Protein AF-A0A2D9JAW4-F1 (afdb_monomer_lite)

Structure (mmCIF, N/CA/C/O backbone):
data_AF-A0A2D9JAW4-F1
#
_entry.id   AF-A0A2D9JAW4-F1
#
loop_
_atom_site.group_PDB
_atom_site.id
_atom_site.type_symbol
_atom_site.label_atom_id
_atom_site.label_alt_id
_atom_site.label_comp_id
_atom_site.label_asym_id
_atom_site.label_entity_id
_atom_site.label_seq_id
_atom_site.pdbx_PDB_ins_code
_atom_site.Cartn_x
_atom_site.Cartn_y
_atom_site.Cartn_z
_atom_site.occupancy
_atom_site.B_iso_or_equiv
_atom_site.auth_seq_id
_atom_site.auth_comp_id
_atom_site.auth_asym_id
_atom_site.auth_atom_id
_atom_site.pdbx_PDB_model_num
ATOM 1 N N . MET A 1 1 ? 60.219 -38.621 -64.500 1.00 43.38 1 MET A N 1
ATOM 2 C CA . MET A 1 1 ? 61.132 -38.084 -63.469 1.00 43.38 1 MET A CA 1
ATOM 3 C C . MET A 1 1 ? 60.682 -36.663 -63.173 1.00 43.38 1 MET A C 1
ATOM 5 O O . MET A 1 1 ? 60.711 -35.846 -64.075 1.00 43.38 1 MET A O 1
ATOM 9 N N . THR A 1 2 ? 59.909 -36.490 -62.093 1.00 52.66 2 THR A N 1
ATOM 10 C CA . THR A 1 2 ? 60.331 -35.786 -60.854 1.00 52.66 2 THR A CA 1
ATOM 11 C C . THR A 1 2 ? 60.361 -34.264 -61.061 1.00 52.66 2 THR A C 1
ATOM 13 O O . THR A 1 2 ? 61.085 -33.791 -61.918 1.00 52.66 2 THR A O 1
ATOM 16 N N . HIS A 1 3 ? 59.625 -33.425 -60.338 1.00 50.88 3 HIS A N 1
ATOM 17 C CA . HIS A 1 3 ? 59.537 -33.373 -58.883 1.00 50.88 3 HIS A CA 1
ATOM 18 C C . HIS A 1 3 ? 58.373 -32.441 -58.472 1.00 50.88 3 HIS A C 1
ATOM 20 O O . HIS A 1 3 ? 58.185 -31.401 -59.089 1.00 50.88 3 HIS A O 1
ATOM 26 N N . SER A 1 4 ? 57.675 -32.810 -57.390 1.00 56.56 4 SER A N 1
ATOM 27 C CA . SER A 1 4 ? 57.164 -31.937 -56.313 1.00 56.56 4 SER A CA 1
ATOM 28 C C . SER A 1 4 ? 56.307 -30.723 -56.704 1.00 56.56 4 SER A C 1
ATOM 30 O O . SER A 1 4 ? 56.804 -29.691 -57.132 1.00 56.56 4 SER A O 1
ATOM 32 N N . SER A 1 5 ? 54.990 -30.771 -56.506 1.00 70.81 5 SER A N 1
ATOM 33 C CA . SER A 1 5 ? 54.375 -30.517 -55.191 1.00 70.81 5 SER A CA 1
ATOM 34 C C . SER A 1 5 ? 55.010 -29.322 -54.474 1.00 70.81 5 SER A C 1
ATOM 36 O O . SER A 1 5 ? 56.034 -29.457 -53.800 1.00 70.81 5 SER A O 1
ATOM 38 N N . ARG A 1 6 ? 54.373 -28.155 -54.587 1.00 64.75 6 ARG A N 1
ATOM 39 C CA . ARG A 1 6 ? 54.474 -27.114 -53.569 1.00 64.75 6 ARG A CA 1
ATOM 40 C C . ARG A 1 6 ? 53.064 -26.634 -53.258 1.00 64.75 6 ARG A C 1
ATOM 42 O O . ARG A 1 6 ? 52.425 -25.933 -54.035 1.00 64.75 6 ARG A O 1
ATOM 49 N N . ALA A 1 7 ? 52.559 -27.169 -52.156 1.00 64.56 7 ALA A N 1
ATOM 50 C CA . ALA A 1 7 ? 51.318 -26.775 -51.534 1.00 64.56 7 ALA A CA 1
ATOM 51 C C . ALA A 1 7 ? 51.519 -25.397 -50.904 1.00 64.56 7 ALA A C 1
ATOM 53 O O . ALA A 1 7 ? 51.994 -25.293 -49.777 1.00 64.56 7 ALA A O 1
ATOM 54 N N . ASP A 1 8 ? 51.132 -24.347 -51.617 1.00 61.06 8 ASP A N 1
ATOM 55 C CA . ASP A 1 8 ? 50.989 -23.025 -51.017 1.00 61.06 8 ASP A CA 1
ATOM 56 C C . ASP A 1 8 ? 49.563 -22.902 -50.476 1.00 61.06 8 ASP A C 1
ATOM 58 O O . ASP A 1 8 ? 48.697 -22.184 -50.977 1.00 61.06 8 ASP A O 1
ATOM 62 N N . SER A 1 9 ? 49.310 -23.677 -49.418 1.00 65.06 9 SER A N 1
ATOM 63 C CA . SER A 1 9 ? 48.191 -23.471 -48.511 1.00 65.06 9 SER A CA 1
ATOM 64 C C . SER A 1 9 ? 48.425 -22.154 -47.779 1.00 65.06 9 SER A C 1
ATOM 66 O O . SER A 1 9 ? 48.923 -22.122 -46.651 1.00 65.06 9 SER A O 1
ATOM 68 N N . HIS A 1 10 ? 48.079 -21.049 -48.435 1.00 60.53 10 HIS A N 1
ATOM 69 C CA . HIS A 1 10 ? 47.967 -19.751 -47.793 1.00 60.53 10 HIS A CA 1
ATOM 70 C C . HIS A 1 10 ? 46.764 -19.775 -46.847 1.00 60.53 10 HIS A C 1
ATOM 72 O O . HIS A 1 10 ? 45.673 -19.289 -47.135 1.00 60.53 10 HIS A O 1
ATOM 78 N N . LEU A 1 11 ? 47.012 -20.363 -45.678 1.00 68.56 11 LEU A N 1
ATOM 79 C CA . LEU A 1 11 ? 46.331 -20.104 -44.425 1.00 68.56 11 LEU A CA 1
ATOM 80 C C . LEU A 1 11 ? 46.400 -18.603 -44.152 1.00 68.56 11 LEU A C 1
ATOM 82 O O . LEU A 1 11 ? 47.320 -18.098 -43.513 1.00 68.56 11 LEU A O 1
ATOM 86 N N . ARG A 1 12 ? 45.415 -17.871 -44.656 1.00 63.75 12 ARG A N 1
ATOM 87 C CA . ARG A 1 12 ? 45.079 -16.547 -44.149 1.00 63.75 12 ARG A CA 1
ATOM 88 C C . ARG A 1 12 ? 43.666 -16.621 -43.612 1.00 63.75 12 ARG A C 1
ATOM 90 O O . ARG A 1 12 ? 42.685 -16.341 -44.289 1.00 63.75 12 ARG A O 1
ATOM 97 N N . THR A 1 13 ? 43.621 -17.150 -42.393 1.00 64.62 13 THR A N 1
ATOM 98 C CA . THR A 1 13 ? 42.839 -16.642 -41.267 1.00 64.62 13 THR A CA 1
ATOM 99 C C . THR A 1 13 ? 41.744 -15.678 -41.708 1.00 64.62 13 THR A C 1
ATOM 101 O O . THR A 1 13 ? 41.992 -14.491 -41.923 1.00 64.62 13 THR A O 1
ATOM 104 N N . ARG A 1 14 ? 40.516 -16.196 -41.837 1.00 64.56 14 ARG A N 1
ATOM 105 C CA . ARG A 1 14 ? 39.326 -15.346 -41.828 1.00 64.56 14 ARG A CA 1
ATOM 106 C C . ARG A 1 14 ? 39.456 -14.459 -40.599 1.00 64.56 14 ARG A C 1
ATOM 108 O O . ARG A 1 14 ? 39.505 -14.975 -39.483 1.00 64.56 14 ARG A O 1
ATOM 115 N N . PHE A 1 15 ? 39.562 -13.152 -40.804 1.00 62.38 15 PHE A N 1
ATOM 116 C CA . PHE A 1 15 ? 39.377 -12.198 -39.729 1.00 62.38 15 PHE A CA 1
ATOM 117 C C . PHE A 1 15 ? 38.018 -12.520 -39.116 1.00 62.38 15 PHE A C 1
ATOM 119 O O . PHE A 1 15 ? 36.982 -12.335 -39.753 1.00 62.38 15 PHE A O 1
ATOM 126 N N . ALA A 1 16 ? 38.030 -13.096 -37.915 1.00 64.19 16 ALA A N 1
ATOM 127 C CA . ALA A 1 16 ? 36.848 -13.164 -37.088 1.00 64.19 16 ALA A CA 1
ATOM 128 C C . ALA A 1 16 ? 36.480 -11.707 -36.822 1.00 64.19 16 ALA A C 1
ATOM 130 O O . ALA A 1 16 ? 37.115 -11.042 -36.002 1.00 64.19 16 ALA A O 1
ATOM 131 N N . SER A 1 17 ? 35.549 -11.186 -37.622 1.00 63.78 17 SER A N 1
ATOM 132 C CA . SER A 1 17 ? 35.001 -9.854 -37.440 1.00 63.78 17 SER A CA 1
ATOM 133 C C . SER A 1 17 ? 34.441 -9.831 -36.030 1.00 63.78 17 SER A C 1
ATOM 135 O O . SER A 1 17 ? 33.455 -10.505 -35.731 1.00 63.78 17 SER A O 1
ATOM 137 N N . ARG A 1 18 ? 35.139 -9.152 -35.119 1.00 64.19 18 ARG A N 1
ATOM 138 C CA . ARG A 1 18 ? 34.578 -8.850 -33.812 1.00 64.19 18 ARG A CA 1
ATOM 139 C C . ARG A 1 18 ? 33.455 -7.868 -34.092 1.00 64.19 18 ARG A C 1
ATOM 141 O O . ARG A 1 18 ? 33.715 -6.694 -34.337 1.00 64.19 18 ARG A O 1
ATOM 148 N N . THR A 1 19 ? 32.227 -8.372 -34.122 1.00 69.50 19 THR A N 1
ATOM 149 C CA . THR A 1 19 ? 31.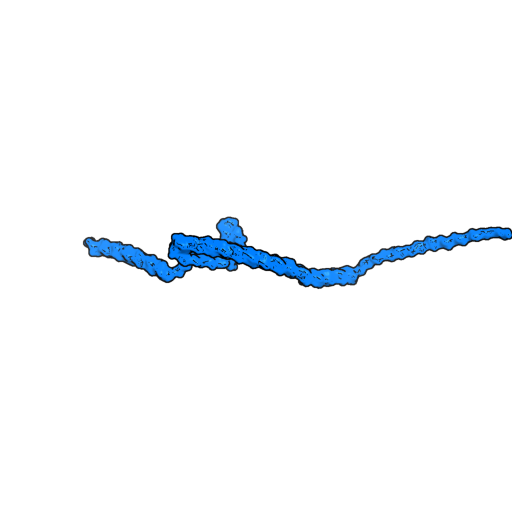024 -7.551 -34.202 1.00 69.50 19 THR A CA 1
ATOM 150 C C . THR A 1 19 ? 30.979 -6.700 -32.939 1.00 69.50 19 THR A C 1
ATOM 152 O O . THR A 1 19 ? 30.654 -7.186 -31.859 1.00 69.50 19 THR A O 1
ATOM 155 N N . ALA A 1 20 ? 31.428 -5.453 -33.048 1.00 74.06 20 ALA A N 1
ATOM 156 C CA . ALA A 1 20 ? 31.272 -4.469 -31.994 1.00 74.06 20 ALA A CA 1
ATOM 157 C C . ALA A 1 20 ? 29.815 -3.995 -31.986 1.00 74.06 20 ALA A C 1
ATOM 159 O O . ALA A 1 20 ? 29.226 -3.780 -33.046 1.00 74.06 20 ALA A O 1
ATOM 160 N N . PHE A 1 21 ? 29.246 -3.839 -30.794 1.00 79.94 21 PHE A N 1
ATOM 161 C CA . PHE A 1 21 ? 27.894 -3.319 -30.624 1.00 79.94 21 PHE A CA 1
ATOM 162 C C . PHE A 1 21 ? 27.835 -1.876 -31.124 1.00 79.94 21 PHE A C 1
ATOM 164 O O . PHE A 1 21 ? 28.666 -1.043 -30.747 1.00 79.94 21 PHE A O 1
ATOM 171 N N . THR A 1 22 ? 26.858 -1.571 -31.972 1.00 90.50 22 THR A N 1
ATOM 172 C CA . THR A 1 22 ? 26.651 -0.188 -32.413 1.00 90.50 22 THR A CA 1
ATOM 173 C C . THR A 1 22 ? 25.927 0.605 -31.323 1.00 90.50 22 THR A C 1
ATOM 175 O O . THR A 1 22 ? 25.147 0.050 -30.546 1.00 90.50 22 THR A O 1
ATOM 178 N N . LEU A 1 23 ? 26.143 1.926 -31.274 1.00 91.62 23 LEU A N 1
ATOM 179 C CA . LEU A 1 23 ? 25.402 2.806 -30.357 1.00 91.62 23 LEU A CA 1
ATOM 180 C C . LEU A 1 23 ? 23.887 2.721 -30.583 1.00 91.62 23 LEU A C 1
ATOM 182 O O . LEU A 1 23 ? 23.116 2.788 -29.629 1.00 91.62 23 LEU A O 1
ATOM 186 N N . LEU A 1 24 ? 23.468 2.538 -31.839 1.00 93.50 24 LEU A N 1
ATOM 187 C CA . LEU A 1 24 ? 22.063 2.386 -32.204 1.00 93.50 24 LEU A CA 1
ATOM 188 C C . LEU A 1 24 ? 21.468 1.112 -31.599 1.00 93.50 24 LEU A C 1
ATOM 190 O O . LEU A 1 24 ? 20.371 1.154 -31.055 1.00 93.50 24 LEU A O 1
ATOM 194 N N . GLU A 1 25 ? 22.195 -0.001 -31.653 1.00 92.62 25 GLU A N 1
ATOM 195 C CA . GLU A 1 25 ? 21.745 -1.279 -31.098 1.00 92.62 25 GLU A CA 1
ATOM 196 C C . GLU A 1 25 ? 21.641 -1.233 -29.570 1.00 92.62 25 GLU A C 1
ATOM 198 O O . GLU A 1 25 ? 20.670 -1.731 -29.003 1.00 92.62 25 GLU A O 1
ATOM 203 N N . LEU A 1 26 ? 22.583 -0.562 -28.896 1.00 94.50 26 LEU A N 1
ATOM 204 C CA . LEU A 1 26 ? 22.510 -0.341 -27.451 1.00 94.50 26 LEU A CA 1
ATOM 205 C C . LEU A 1 26 ? 21.295 0.518 -27.074 1.00 94.50 26 LEU A C 1
ATOM 207 O O . LEU A 1 26 ? 20.572 0.189 -26.134 1.00 94.50 26 LEU A O 1
ATOM 211 N N . LEU A 1 27 ? 21.057 1.607 -27.809 1.00 96.00 27 LEU A N 1
ATOM 212 C CA . LEU A 1 27 ? 19.919 2.493 -27.569 1.00 96.00 27 LEU A CA 1
ATOM 213 C C . LEU A 1 27 ? 18.600 1.754 -27.814 1.00 96.00 27 LEU A C 1
ATOM 215 O O . LEU A 1 27 ? 17.692 1.841 -26.991 1.00 96.00 27 LEU A O 1
ATOM 219 N N . LEU A 1 28 ? 18.519 0.969 -28.891 1.00 96.06 28 LEU A N 1
ATOM 220 C CA . LEU A 1 28 ? 17.365 0.126 -29.190 1.00 96.06 28 LEU A CA 1
ATOM 221 C C . LEU A 1 28 ? 17.123 -0.901 -28.077 1.00 96.06 28 LEU A C 1
ATOM 223 O O . LEU A 1 28 ? 15.996 -1.030 -27.605 1.00 96.06 28 LEU A O 1
ATOM 227 N N . ALA A 1 29 ? 18.168 -1.590 -27.617 1.00 96.50 29 ALA A N 1
ATOM 228 C CA . ALA A 1 29 ? 18.064 -2.557 -26.529 1.00 96.50 29 ALA A CA 1
ATOM 229 C C . ALA A 1 29 ? 17.571 -1.900 -25.229 1.00 96.50 29 ALA A C 1
ATOM 231 O O . ALA A 1 29 ? 16.672 -2.430 -24.578 1.00 96.50 29 ALA A O 1
ATOM 232 N N . MET A 1 30 ? 18.098 -0.722 -24.879 1.00 96.75 30 MET A N 1
ATOM 233 C CA . MET A 1 30 ? 17.647 0.051 -23.716 1.00 96.75 30 MET A CA 1
ATOM 234 C C . MET A 1 30 ? 16.197 0.527 -23.860 1.00 96.75 30 MET A C 1
ATOM 236 O O . MET A 1 30 ? 15.435 0.448 -22.899 1.00 96.75 30 MET A O 1
ATOM 240 N N . ALA A 1 31 ? 15.788 0.976 -25.049 1.00 97.19 31 ALA A N 1
ATOM 241 C CA . ALA A 1 31 ? 14.420 1.415 -25.314 1.00 97.19 31 ALA A CA 1
ATOM 242 C C . ALA A 1 31 ? 13.416 0.261 -25.177 1.00 97.19 31 ALA A C 1
ATOM 244 O O . ALA A 1 31 ? 12.394 0.405 -24.504 1.00 97.19 31 ALA A O 1
ATOM 245 N N . VAL A 1 32 ? 13.727 -0.904 -25.755 1.00 97.31 32 VAL A N 1
ATOM 246 C CA . VAL A 1 32 ? 12.898 -2.112 -25.626 1.00 97.31 32 VAL A CA 1
ATOM 247 C C . VAL A 1 32 ? 12.856 -2.583 -24.172 1.00 97.31 32 VAL A C 1
ATOM 249 O O . VAL A 1 32 ? 11.780 -2.877 -23.655 1.00 97.31 32 VAL A O 1
ATOM 252 N N . PHE A 1 33 ? 13.999 -2.595 -23.480 1.00 96.88 33 PHE A N 1
ATOM 253 C CA . PHE A 1 33 ? 14.067 -2.946 -22.063 1.00 96.88 33 PHE A CA 1
ATOM 254 C C . PHE A 1 33 ? 13.195 -2.023 -21.199 1.00 96.88 33 PHE A C 1
ATOM 256 O O . PHE A 1 33 ? 12.412 -2.509 -20.385 1.00 96.88 33 PHE A O 1
ATOM 263 N N . ALA A 1 34 ? 13.271 -0.705 -21.406 1.00 96.31 34 ALA A N 1
ATOM 264 C CA . ALA A 1 34 ? 12.465 0.272 -20.679 1.00 96.31 34 ALA A CA 1
ATOM 265 C C . ALA A 1 34 ? 10.961 0.111 -20.955 1.00 96.31 34 ALA A C 1
ATOM 267 O O . ALA A 1 34 ? 10.162 0.159 -20.020 1.00 96.31 34 ALA A O 1
ATOM 268 N N . ALA A 1 35 ? 10.573 -0.132 -22.212 1.00 95.62 35 ALA A N 1
ATOM 269 C CA . ALA A 1 35 ? 9.180 -0.372 -22.583 1.00 95.62 35 ALA A CA 1
ATOM 270 C C . ALA A 1 35 ? 8.609 -1.617 -21.884 1.00 95.62 35 ALA A C 1
ATOM 272 O O . ALA A 1 35 ? 7.509 -1.574 -21.334 1.00 95.62 35 ALA A O 1
ATOM 273 N N . ILE A 1 36 ? 9.379 -2.708 -21.843 1.00 95.38 36 ILE A N 1
ATOM 274 C CA . ILE A 1 36 ? 8.997 -3.934 -21.134 1.00 95.38 36 ILE A CA 1
ATOM 275 C C . ILE A 1 36 ? 8.921 -3.678 -19.620 1.00 95.38 36 ILE A C 1
ATOM 277 O O . ILE A 1 36 ? 7.938 -4.048 -18.975 1.00 95.38 36 ILE A O 1
ATOM 281 N N . ALA A 1 37 ? 9.921 -3.006 -19.045 1.00 91.06 37 ALA A N 1
ATOM 282 C CA . ALA A 1 37 ? 9.962 -2.691 -17.620 1.00 91.06 37 ALA A CA 1
ATOM 283 C C . ALA A 1 37 ? 8.762 -1.836 -17.177 1.00 91.06 37 ALA A C 1
ATOM 285 O O . ALA A 1 37 ? 8.185 -2.103 -16.123 1.00 91.06 37 ALA A O 1
ATOM 286 N N . ALA A 1 38 ? 8.334 -0.871 -17.996 1.00 89.50 38 ALA A N 1
ATOM 287 C CA . ALA A 1 38 ? 7.177 -0.022 -17.712 1.00 89.50 38 ALA A CA 1
ATOM 288 C C . ALA A 1 38 ? 5.871 -0.819 -17.544 1.00 89.50 38 ALA A C 1
ATOM 290 O O . ALA A 1 38 ? 5.018 -0.435 -16.745 1.00 89.50 38 ALA A O 1
ATOM 291 N N . VAL A 1 39 ? 5.726 -1.942 -18.254 1.00 88.44 39 VAL A N 1
ATOM 292 C CA . VAL A 1 39 ? 4.555 -2.825 -18.144 1.00 88.44 39 VAL A CA 1
ATOM 293 C C . VAL A 1 39 ? 4.702 -3.816 -16.986 1.00 88.44 39 VAL A C 1
ATOM 295 O O . VAL A 1 39 ? 3.729 -4.093 -16.290 1.00 88.44 39 VAL A O 1
ATOM 298 N N . ILE A 1 40 ? 5.908 -4.338 -16.739 1.00 86.31 40 ILE A N 1
ATOM 299 C CA . ILE A 1 40 ? 6.137 -5.370 -15.714 1.00 86.31 40 ILE A CA 1
ATOM 300 C C . ILE A 1 40 ? 6.151 -4.786 -14.295 1.00 86.31 40 ILE A C 1
ATOM 302 O O . ILE A 1 40 ? 5.508 -5.340 -13.405 1.00 86.31 40 ILE A O 1
ATOM 306 N N . ILE A 1 41 ? 6.847 -3.669 -14.059 1.00 81.94 41 ILE A N 1
ATOM 307 C CA . ILE A 1 41 ? 7.013 -3.074 -12.719 1.00 81.94 41 ILE A CA 1
ATOM 308 C C . ILE A 1 41 ? 5.682 -2.848 -11.963 1.00 81.94 41 ILE A C 1
ATOM 310 O O . ILE A 1 41 ? 5.620 -3.227 -10.789 1.00 81.94 41 ILE A O 1
ATOM 314 N N . PRO A 1 42 ? 4.597 -2.302 -12.557 1.00 74.25 42 PRO A N 1
ATOM 315 C CA . PRO A 1 42 ? 3.349 -2.074 -11.818 1.00 74.25 42 PRO A CA 1
ATOM 316 C C . PRO A 1 42 ? 2.669 -3.366 -11.335 1.00 74.25 42 PRO A C 1
ATOM 318 O O . PRO A 1 42 ? 1.968 -3.346 -10.321 1.00 74.25 42 PRO A O 1
ATOM 321 N N . THR A 1 43 ? 2.905 -4.507 -11.993 1.00 67.06 43 THR A N 1
ATOM 322 C CA . THR A 1 43 ? 2.280 -5.791 -11.619 1.00 67.06 43 THR A CA 1
ATOM 323 C C . THR A 1 43 ? 2.743 -6.301 -10.249 1.00 67.06 43 THR A C 1
ATOM 325 O O . THR A 1 43 ? 1.956 -6.890 -9.507 1.00 67.06 43 THR A O 1
ATOM 328 N N . ALA A 1 44 ? 3.982 -5.992 -9.849 1.00 60.50 44 ALA A N 1
ATOM 329 C CA . ALA A 1 44 ? 4.498 -6.316 -8.519 1.00 60.50 44 ALA A CA 1
ATOM 330 C C . ALA A 1 44 ? 3.813 -5.496 -7.405 1.00 60.50 44 ALA A C 1
ATOM 332 O O . ALA A 1 44 ? 3.653 -5.979 -6.283 1.00 60.50 44 ALA A O 1
ATOM 333 N N . GLY A 1 45 ? 3.369 -4.272 -7.715 1.00 61.34 45 GLY A N 1
ATOM 334 C CA . GLY A 1 45 ? 2.623 -3.418 -6.788 1.00 61.34 45 GLY A CA 1
ATOM 335 C C . GLY A 1 45 ? 1.202 -3.921 -6.524 1.00 61.34 45 GLY A C 1
ATOM 336 O O . GLY A 1 45 ? 0.747 -3.891 -5.380 1.00 61.34 45 GLY A O 1
ATOM 337 N N . ALA A 1 46 ? 0.530 -4.451 -7.551 1.00 60.56 46 ALA A N 1
ATOM 338 C CA . ALA A 1 46 ? -0.836 -4.966 -7.440 1.00 60.56 46 ALA A CA 1
ATOM 339 C C . ALA A 1 46 ? -0.944 -6.131 -6.435 1.00 60.56 46 ALA A C 1
ATOM 341 O O . ALA A 1 46 ? -1.790 -6.105 -5.546 1.00 60.56 46 ALA A O 1
ATOM 342 N N . LEU A 1 47 ? -0.011 -7.089 -6.475 1.00 59.38 47 LEU A N 1
ATOM 343 C CA . LEU A 1 47 ? 0.014 -8.223 -5.535 1.00 59.38 47 LEU A CA 1
ATOM 344 C C . LEU A 1 47 ? 0.292 -7.805 -4.081 1.00 59.38 47 LEU A C 1
ATOM 346 O O . LEU A 1 47 ? -0.114 -8.485 -3.134 1.00 59.38 47 LEU A O 1
ATOM 350 N N . LEU A 1 48 ? 1.003 -6.693 -3.882 1.00 60.44 48 LEU A N 1
ATOM 351 C CA . LEU A 1 48 ? 1.249 -6.140 -2.553 1.00 60.44 48 LEU A CA 1
ATOM 352 C C . LEU A 1 48 ? 0.037 -5.351 -2.031 1.00 60.44 48 LEU A C 1
ATOM 354 O O . LEU A 1 48 ? -0.167 -5.299 -0.816 1.00 60.44 48 LEU A O 1
ATOM 358 N N . SER A 1 49 ?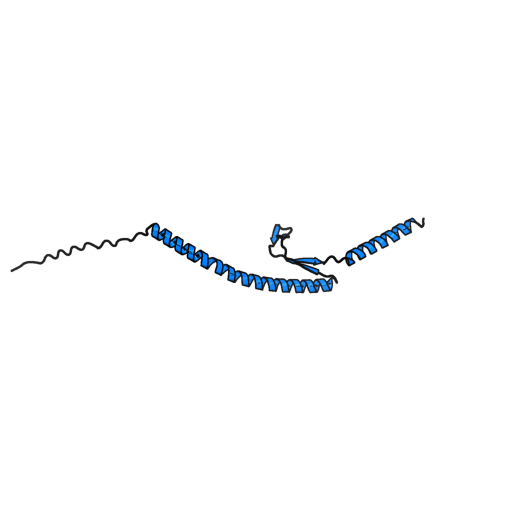 -0.769 -4.774 -2.927 1.00 58.47 49 SER A N 1
ATOM 359 C CA . SER A 1 49 ? -2.008 -4.057 -2.600 1.00 58.47 49 SER A CA 1
ATOM 360 C C . SER A 1 49 ? -3.042 -4.979 -1.949 1.00 58.47 49 SER A C 1
ATOM 362 O O . SER A 1 49 ? -3.556 -4.662 -0.876 1.00 58.47 49 SER A O 1
ATOM 364 N N . ASP A 1 50 ? -3.256 -6.173 -2.506 1.00 61.69 50 ASP A N 1
ATOM 365 C CA . ASP A 1 50 ? -4.224 -7.139 -1.963 1.00 61.69 50 ASP A CA 1
ATOM 366 C C . ASP A 1 50 ? -3.851 -7.597 -0.549 1.00 61.69 50 ASP A C 1
ATOM 368 O O . ASP A 1 50 ? -4.690 -7.690 0.348 1.00 61.69 50 ASP A O 1
ATOM 372 N N . ARG A 1 51 ? -2.553 -7.804 -0.302 1.00 59.12 51 ARG A N 1
ATOM 373 C CA . ARG A 1 51 ? -2.052 -8.182 1.027 1.00 59.12 51 ARG A CA 1
ATOM 374 C C . ARG A 1 51 ? -2.196 -7.059 2.049 1.00 59.12 51 ARG A C 1
ATOM 376 O O . ARG A 1 51 ? -2.375 -7.339 3.233 1.00 59.12 51 ARG A O 1
ATOM 383 N N . ARG A 1 52 ? -2.100 -5.798 1.617 1.00 65.62 52 ARG A N 1
ATOM 384 C CA . ARG A 1 52 ? -2.331 -4.634 2.485 1.00 65.62 52 ARG A CA 1
ATOM 385 C C . ARG A 1 52 ? -3.805 -4.501 2.843 1.00 65.62 52 ARG A C 1
ATOM 387 O O . ARG A 1 52 ? -4.090 -4.178 3.991 1.00 65.62 52 ARG A O 1
ATOM 394 N N . LEU A 1 53 ? -4.711 -4.802 1.913 1.00 72.44 53 LEU A N 1
ATOM 395 C CA . LEU A 1 53 ? -6.148 -4.764 2.169 1.00 72.44 53 LEU A CA 1
ATOM 396 C C . LEU A 1 53 ? -6.564 -5.820 3.198 1.00 72.44 53 LEU A C 1
ATOM 398 O O . LEU A 1 53 ? -7.148 -5.461 4.214 1.00 72.44 53 LEU A O 1
ATOM 402 N N . VAL A 1 54 ? -6.177 -7.084 2.996 1.00 75.94 54 VAL A N 1
ATOM 403 C CA . VAL A 1 54 ? -6.494 -8.177 3.939 1.00 75.94 54 VAL A CA 1
ATOM 404 C C . VAL A 1 54 ? -5.894 -7.911 5.324 1.00 75.94 54 VAL A C 1
ATOM 406 O O . VAL A 1 54 ? -6.567 -8.020 6.346 1.00 75.94 54 VAL A O 1
ATOM 409 N N . ARG A 1 55 ? -4.633 -7.470 5.381 1.00 73.75 55 ARG A N 1
ATOM 410 C CA . ARG A 1 55 ? -3.998 -7.120 6.659 1.00 73.75 55 ARG A CA 1
ATOM 411 C C . ARG A 1 55 ? -4.680 -5.922 7.333 1.00 73.75 55 ARG A C 1
ATOM 413 O O . ARG A 1 55 ? -4.800 -5.896 8.554 1.00 73.75 55 ARG A O 1
ATOM 420 N N . GLY A 1 56 ? -5.124 -4.940 6.548 1.00 73.94 56 GLY A N 1
ATOM 421 C CA . GLY A 1 56 ? -5.866 -3.781 7.039 1.00 73.94 56 GLY A CA 1
ATOM 422 C C . GLY A 1 56 ? -7.225 -4.163 7.623 1.00 73.94 56 GLY A C 1
ATOM 423 O O . GLY A 1 56 ? -7.592 -3.655 8.681 1.00 73.94 56 GLY A O 1
ATOM 424 N N . THR A 1 57 ? -7.943 -5.099 6.993 1.00 81.38 57 THR A N 1
ATOM 425 C CA . THR A 1 57 ? -9.230 -5.594 7.503 1.00 81.38 57 THR A CA 1
ATOM 426 C C . THR A 1 57 ? -9.074 -6.390 8.794 1.00 81.38 57 THR A C 1
ATOM 428 O O . THR A 1 57 ? -9.866 -6.195 9.716 1.00 81.38 57 THR A O 1
ATOM 431 N N . ASP A 1 58 ? -8.032 -7.217 8.910 1.00 84.75 58 ASP A N 1
ATOM 432 C CA . ASP A 1 58 ? -7.756 -7.975 10.138 1.00 84.75 58 ASP A CA 1
ATOM 433 C C . ASP A 1 58 ? -7.432 -7.040 11.310 1.00 84.75 58 ASP A C 1
ATOM 435 O O . ASP A 1 58 ? -7.938 -7.203 12.424 1.00 84.75 58 ASP A O 1
ATOM 439 N N . GLN A 1 59 ? -6.625 -6.007 11.051 1.00 82.44 59 GLN A N 1
ATOM 440 C CA . GLN A 1 59 ? -6.287 -5.001 12.052 1.00 82.44 59 GLN A CA 1
ATOM 441 C C . GLN A 1 59 ? -7.519 -4.185 12.475 1.00 82.44 59 GLN A C 1
ATOM 443 O O . GLN A 1 59 ? -7.717 -3.945 13.666 1.00 82.44 59 GLN A O 1
ATOM 448 N N . LEU A 1 60 ? -8.383 -3.816 11.524 1.00 84.88 60 LEU A N 1
ATOM 449 C CA . LEU A 1 60 ? -9.645 -3.131 11.803 1.00 84.88 60 LEU A CA 1
ATOM 450 C C . LEU A 1 60 ? -10.583 -3.991 12.664 1.00 84.88 60 LEU A C 1
ATOM 452 O O . LEU A 1 60 ? -11.156 -3.494 13.633 1.00 84.88 60 LEU A O 1
ATOM 456 N N . ALA A 1 61 ? -10.723 -5.282 12.352 1.00 86.69 61 ALA A N 1
ATOM 457 C CA . ALA A 1 61 ? -11.556 -6.203 13.122 1.00 86.69 61 ALA A CA 1
ATOM 458 C C . ALA A 1 61 ? -11.062 -6.351 14.575 1.00 86.69 61 ALA A C 1
ATOM 460 O O . ALA A 1 61 ? -11.864 -6.353 15.519 1.00 86.69 61 ALA A O 1
ATOM 461 N N . ALA A 1 62 ? -9.741 -6.412 14.770 1.00 87.81 62 ALA A N 1
ATOM 462 C CA . ALA A 1 62 ? -9.131 -6.459 16.095 1.00 87.81 62 ALA A CA 1
ATOM 463 C C . ALA A 1 62 ? -9.398 -5.174 16.900 1.00 87.81 62 ALA A C 1
ATOM 465 O O . ALA A 1 62 ? -9.815 -5.250 18.061 1.00 87.81 62 ALA A O 1
ATOM 466 N N . GLU A 1 63 ? -9.220 -4.000 16.288 1.00 84.88 63 GLU A N 1
ATOM 467 C CA . GLU A 1 63 ? -9.479 -2.717 16.950 1.00 84.88 63 GLU A CA 1
ATOM 468 C C . GLU A 1 63 ? -10.963 -2.512 17.261 1.00 84.88 63 GLU A C 1
ATOM 470 O O . GLU A 1 63 ? -11.301 -2.103 18.369 1.00 84.88 63 GLU A O 1
ATOM 475 N N . MET A 1 64 ? -11.873 -2.897 16.364 1.00 87.00 64 MET A N 1
ATOM 476 C CA . MET A 1 64 ? -13.317 -2.851 16.627 1.00 87.00 64 MET A CA 1
ATOM 477 C C . MET A 1 64 ? -13.729 -3.746 17.799 1.00 87.00 64 MET A C 1
ATOM 479 O O . MET A 1 64 ? -14.578 -3.364 18.607 1.00 87.00 64 MET A O 1
ATOM 483 N N . THR A 1 65 ? -13.106 -4.918 17.940 1.00 90.62 65 THR A N 1
ATOM 484 C CA . THR A 1 65 ? -13.365 -5.822 19.070 1.00 90.62 65 THR A CA 1
ATOM 485 C C . THR A 1 65 ? -12.905 -5.201 20.391 1.00 90.62 65 THR A C 1
ATOM 487 O O . THR A 1 65 ? -13.656 -5.195 21.369 1.00 90.62 65 THR A O 1
ATOM 490 N N . ARG A 1 66 ? -11.705 -4.604 20.419 1.00 87.25 66 ARG A N 1
ATOM 491 C CA . ARG A 1 66 ? -11.187 -3.872 21.591 1.00 87.25 66 ARG A CA 1
ATOM 492 C C . ARG A 1 66 ? -12.055 -2.664 21.933 1.00 87.25 66 ARG A C 1
ATOM 494 O O . ARG A 1 66 ? -12.391 -2.457 23.100 1.00 87.25 66 ARG A O 1
ATOM 501 N N . LEU A 1 67 ? -12.454 -1.902 20.917 1.00 87.38 67 LEU A N 1
ATOM 502 C CA . LEU A 1 67 ? -13.322 -0.738 21.044 1.00 87.38 67 LEU A CA 1
ATOM 503 C C . LEU A 1 67 ? -14.676 -1.124 21.639 1.00 87.38 67 LEU A C 1
ATOM 505 O O . LEU A 1 67 ? -15.156 -0.445 22.541 1.00 87.38 67 LEU A O 1
ATOM 509 N N . ARG A 1 68 ? -15.260 -2.246 21.199 1.00 87.25 68 ARG A N 1
ATOM 510 C CA . ARG A 1 68 ? -16.520 -2.769 21.741 1.00 87.25 68 ARG A CA 1
ATOM 511 C C . ARG A 1 68 ? -16.409 -3.096 23.227 1.00 87.25 68 ARG A C 1
ATOM 513 O O . ARG A 1 68 ? -17.271 -2.685 23.997 1.00 87.25 68 ARG A O 1
ATOM 520 N N . VAL A 1 69 ? -15.348 -3.789 23.643 1.00 90.62 69 VAL A N 1
ATOM 521 C CA . VAL A 1 69 ? -15.120 -4.104 25.065 1.00 90.62 69 VAL A CA 1
ATOM 522 C C . VAL A 1 69 ? -14.947 -2.823 25.881 1.00 90.62 69 VAL A C 1
ATOM 524 O O . VAL A 1 69 ? -15.523 -2.695 26.960 1.00 90.62 69 VAL A O 1
ATOM 527 N N . ARG A 1 70 ? -14.203 -1.845 25.356 1.00 84.62 70 ARG A N 1
ATOM 528 C CA . ARG A 1 70 ? -13.993 -0.559 26.029 1.00 84.62 70 ARG A CA 1
ATOM 529 C C . ARG A 1 70 ? -15.276 0.269 26.131 1.00 84.62 70 ARG A C 1
ATOM 531 O O . ARG A 1 70 ? -15.553 0.810 27.192 1.00 84.62 70 ARG A O 1
ATOM 538 N N . ALA A 1 71 ? -16.083 0.302 25.074 1.00 85.44 71 ALA A N 1
ATOM 539 C CA . ALA A 1 71 ? -17.391 0.951 25.065 1.00 85.44 71 ALA A CA 1
ATOM 540 C C . ALA A 1 71 ? -18.344 0.325 26.095 1.00 85.44 71 ALA A C 1
ATOM 542 O O . ALA A 1 71 ? -19.009 1.044 26.835 1.00 85.44 71 ALA A O 1
ATOM 543 N N . MET A 1 72 ? -18.362 -1.011 26.193 1.00 89.94 72 MET A N 1
ATOM 544 C CA . MET A 1 72 ? -19.145 -1.732 27.204 1.00 89.94 72 MET A CA 1
ATOM 545 C C . MET A 1 72 ? -18.660 -1.440 28.626 1.00 89.94 72 MET A C 1
ATOM 547 O O . MET A 1 72 ? -19.481 -1.243 29.515 1.00 89.94 72 MET A O 1
ATOM 551 N N . ARG A 1 73 ? -17.339 -1.385 28.841 1.00 87.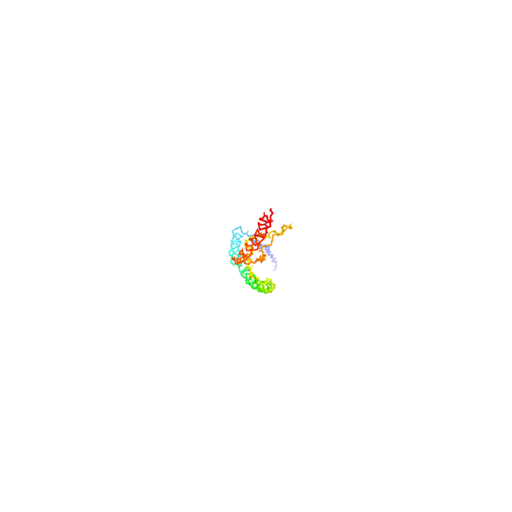31 73 ARG A N 1
ATOM 552 C CA . ARG A 1 73 ? -16.753 -1.090 30.155 1.00 87.31 73 ARG A CA 1
ATOM 553 C C . ARG A 1 73 ? -17.038 0.336 30.612 1.00 87.31 73 ARG A C 1
ATOM 555 O O . ARG A 1 73 ? -17.352 0.552 31.776 1.00 87.31 73 ARG A O 1
ATOM 562 N N . ASP A 1 74 ? -16.907 1.294 29.702 1.00 83.38 74 ASP A N 1
ATOM 563 C CA . ASP A 1 74 ? -17.044 2.715 30.014 1.00 83.38 74 ASP A CA 1
ATOM 564 C C . ASP A 1 74 ? -18.504 3.198 29.898 1.00 83.38 74 ASP A C 1
ATOM 566 O O . ASP A 1 74 ? -18.783 4.358 30.200 1.00 83.38 74 ASP A O 1
ATOM 570 N N . GLY A 1 75 ? -19.426 2.338 29.441 1.00 83.50 75 GLY A N 1
ATOM 571 C CA . GLY A 1 75 ? -20.842 2.660 29.226 1.00 83.50 75 GLY A CA 1
ATOM 572 C C . GLY A 1 75 ? -21.081 3.739 28.166 1.00 83.50 75 GLY A C 1
ATOM 573 O O . GLY A 1 75 ? -22.152 4.340 28.127 1.00 83.50 75 GLY A O 1
ATOM 574 N N . ARG A 1 76 ? -20.079 4.023 27.327 1.00 79.25 76 ARG A N 1
ATOM 575 C CA . ARG A 1 76 ? -20.062 5.150 26.389 1.00 79.25 76 ARG A CA 1
ATOM 576 C C . ARG A 1 76 ? -19.861 4.674 24.962 1.00 79.25 76 ARG A C 1
ATOM 578 O O . ARG A 1 76 ? -19.127 3.722 24.704 1.00 79.25 76 ARG A O 1
ATOM 585 N N . VAL A 1 77 ? -20.491 5.375 24.022 1.00 81.81 77 VAL A N 1
ATOM 586 C CA . VAL A 1 77 ? -20.287 5.137 22.591 1.00 81.81 77 VAL A CA 1
ATOM 587 C C . VAL A 1 77 ? -18.882 5.602 22.220 1.00 81.81 77 VAL A C 1
ATOM 589 O O . VAL A 1 77 ? -18.497 6.735 22.500 1.00 81.81 77 VAL A O 1
ATOM 592 N N . MET A 1 78 ? -18.111 4.719 21.595 1.00 79.62 78 MET A N 1
ATOM 593 C CA . MET A 1 78 ? -16.746 4.991 21.149 1.00 79.62 78 MET A CA 1
ATOM 594 C C . MET A 1 78 ? -16.712 5.071 19.624 1.00 79.62 78 MET A C 1
ATOM 596 O O . MET A 1 78 ? -17.444 4.352 18.946 1.00 79.62 78 MET A O 1
ATOM 600 N N . VAL A 1 79 ? -15.841 5.923 19.087 1.00 79.69 79 VAL A N 1
ATOM 601 C CA . VAL A 1 79 ? -15.615 6.096 17.650 1.00 79.69 79 VAL A CA 1
ATOM 602 C C . VAL A 1 79 ? -14.185 5.693 17.323 1.00 79.69 79 VAL A C 1
ATOM 604 O O . VAL A 1 79 ? -13.239 6.096 18.004 1.00 79.69 79 VAL A O 1
ATOM 607 N N . LEU A 1 80 ? -14.044 4.913 16.255 1.00 79.06 80 LEU A N 1
ATOM 608 C CA . LEU A 1 80 ? -12.770 4.572 15.642 1.00 79.06 80 LEU A CA 1
ATOM 609 C C . LEU A 1 80 ? -12.562 5.472 14.421 1.00 79.06 80 LEU A C 1
ATOM 611 O O . LEU A 1 80 ? -13.418 5.503 13.536 1.00 79.06 80 LEU A O 1
ATOM 615 N N . ARG A 1 81 ? -11.449 6.210 14.366 1.00 74.00 81 ARG A N 1
ATOM 616 C CA . ARG A 1 81 ? -11.106 7.064 13.217 1.00 74.00 81 ARG A CA 1
ATOM 617 C C . ARG A 1 81 ? -9.745 6.657 12.644 1.00 74.00 81 ARG A C 1
ATOM 619 O O . ARG A 1 81 ? -8.805 6.483 13.428 1.00 74.00 81 ARG A O 1
ATOM 626 N N . PRO A 1 82 ? -9.614 6.510 11.313 1.00 63.72 82 PRO A N 1
ATOM 627 C CA . PRO A 1 82 ? -8.303 6.388 10.689 1.00 63.72 82 PRO A CA 1
ATOM 628 C C . PRO A 1 82 ? -7.517 7.682 10.927 1.00 63.72 82 PRO A C 1
ATOM 630 O O . PRO A 1 82 ? -8.079 8.777 10.827 1.00 63.72 82 PRO A O 1
ATOM 633 N N . THR A 1 83 ? -6.230 7.578 11.271 1.00 68.50 83 THR A N 1
ATOM 634 C CA . THR A 1 83 ? -5.376 8.769 11.329 1.00 68.50 83 THR A CA 1
ATOM 635 C C . THR A 1 83 ? -5.114 9.236 9.897 1.00 68.50 83 THR A C 1
ATOM 637 O O . THR A 1 83 ? -4.321 8.655 9.166 1.00 68.50 83 THR A O 1
ATOM 640 N N . GLU A 1 84 ? -5.833 10.264 9.448 1.00 54.19 84 GLU A N 1
ATOM 641 C CA . GLU A 1 84 ? -5.564 10.894 8.142 1.00 54.19 84 GLU A CA 1
ATOM 642 C C . GLU A 1 84 ? -4.356 11.838 8.197 1.00 54.19 84 GLU A C 1
ATOM 644 O O . GLU A 1 84 ? -3.840 12.280 7.174 1.00 54.19 84 GLU A O 1
ATOM 649 N N . ALA A 1 85 ? -3.854 12.109 9.399 1.00 50.47 85 ALA A N 1
ATOM 650 C CA . ALA A 1 85 ? -2.636 12.855 9.619 1.00 50.47 85 ALA A CA 1
ATOM 651 C C . ALA A 1 85 ? -1.614 11.946 10.284 1.00 50.47 85 ALA A C 1
ATOM 653 O O . ALA A 1 85 ? -1.919 11.235 11.242 1.00 50.47 85 ALA A O 1
ATOM 654 N N . ASN A 1 86 ? -0.401 12.006 9.752 1.00 50.78 86 ASN A N 1
ATOM 655 C CA . ASN A 1 86 ? 0.813 11.507 10.354 1.00 50.78 86 ASN A CA 1
ATOM 656 C C . ASN A 1 86 ? 0.833 11.799 11.870 1.00 50.78 86 ASN A C 1
ATOM 658 O O . ASN A 1 86 ? 1.122 12.923 12.278 1.00 50.78 86 ASN A O 1
ATOM 662 N N . PHE A 1 87 ? 0.454 10.818 12.695 1.00 52.16 87 PHE A N 1
ATOM 663 C CA . PHE A 1 87 ? 0.464 10.977 14.142 1.00 52.16 87 PHE A CA 1
ATOM 664 C C . PHE A 1 87 ? 1.909 10.808 14.593 1.00 52.16 87 PHE A C 1
ATOM 666 O O . PHE A 1 87 ? 2.482 9.724 14.473 1.00 52.16 87 PHE A O 1
ATOM 673 N N . VAL A 1 88 ? 2.503 11.908 15.041 1.00 54.81 88 VAL A N 1
ATOM 674 C CA . VAL A 1 88 ? 3.843 11.939 15.617 1.00 54.81 88 VAL A CA 1
ATOM 675 C C . VAL A 1 88 ? 3.665 11.807 17.121 1.00 54.81 88 VAL A C 1
ATOM 677 O O . VAL A 1 88 ? 3.067 12.680 17.751 1.00 54.81 88 VAL A O 1
ATOM 680 N N . ASP A 1 89 ? 4.116 10.692 17.692 1.00 56.44 89 ASP A N 1
ATOM 681 C CA . ASP A 1 89 ? 4.108 10.542 19.146 1.00 56.44 89 ASP A CA 1
ATOM 682 C C . ASP A 1 89 ? 5.115 11.504 19.812 1.00 56.44 89 ASP A C 1
ATOM 684 O O . ASP A 1 89 ? 5.925 12.157 19.152 1.00 56.44 89 ASP A O 1
ATOM 688 N N . ALA A 1 90 ? 5.093 11.590 21.144 1.00 55.69 90 ALA A N 1
ATOM 689 C CA . ALA A 1 90 ? 6.010 12.449 21.901 1.00 55.69 90 ALA A CA 1
ATOM 690 C C . ALA A 1 90 ? 7.506 12.090 21.728 1.00 55.69 90 ALA A C 1
ATOM 692 O O . ALA A 1 90 ? 8.365 12.840 22.186 1.00 55.69 90 ALA A O 1
ATOM 693 N N . SER A 1 91 ? 7.825 10.966 21.076 1.00 65.75 91 SER A N 1
ATOM 694 C CA . SER A 1 91 ? 9.181 10.536 20.721 1.00 65.75 91 SER A CA 1
ATOM 695 C C . SER A 1 91 ? 9.577 10.888 19.280 1.00 65.75 91 SER A C 1
ATOM 697 O O . SER A 1 91 ? 10.688 10.580 18.851 1.00 65.75 91 SER A O 1
ATOM 699 N N . GLY A 1 92 ? 8.703 11.568 18.530 1.00 52.06 92 GLY A N 1
ATOM 700 C CA . GLY A 1 92 ? 8.961 11.961 17.146 1.00 52.06 92 GLY A CA 1
ATOM 701 C C . GLY A 1 92 ? 8.668 10.857 16.126 1.00 52.06 92 GLY A C 1
ATOM 702 O O . GLY A 1 92 ? 8.951 11.036 14.940 1.00 52.06 92 GLY A O 1
ATOM 703 N N . ALA A 1 93 ? 8.094 9.723 16.545 1.00 56.19 93 ALA A N 1
ATOM 704 C CA . ALA A 1 93 ? 7.790 8.622 15.644 1.00 56.19 93 ALA A CA 1
ATOM 705 C C . ALA A 1 93 ? 6.487 8.899 14.881 1.00 56.19 93 ALA A C 1
ATOM 707 O O . ALA A 1 93 ? 5.387 8.859 15.428 1.00 56.19 93 ALA A O 1
ATOM 708 N N . SER A 1 94 ? 6.642 9.174 13.589 1.00 54.12 94 SER A N 1
ATOM 709 C CA . SER A 1 94 ? 5.583 9.268 12.586 1.00 54.12 94 SER A CA 1
ATOM 710 C C . SER A 1 94 ? 4.955 7.884 12.352 1.00 54.12 94 SER A C 1
ATOM 712 O O . SER A 1 94 ? 5.527 7.042 11.660 1.00 54.12 94 SER A O 1
ATOM 714 N N . GLN A 1 95 ? 3.783 7.615 12.937 1.00 52.97 95 GLN A N 1
ATOM 715 C CA . GLN A 1 95 ? 3.015 6.399 12.647 1.00 52.97 95 GLN A CA 1
ATOM 716 C C . GLN A 1 95 ? 1.973 6.681 11.561 1.00 52.97 95 GLN A C 1
ATOM 718 O O . GLN A 1 95 ? 0.898 7.220 11.817 1.00 52.97 95 GLN A O 1
ATOM 723 N N . SER A 1 96 ? 2.272 6.250 10.334 1.00 51.78 96 SER A N 1
ATOM 724 C CA . SER A 1 96 ? 1.396 6.364 9.157 1.00 51.78 96 SER A CA 1
ATOM 725 C C . SER A 1 96 ? 0.203 5.392 9.150 1.00 51.78 96 SER A C 1
ATOM 727 O O . SER A 1 96 ? -0.416 5.198 8.111 1.00 51.78 96 SER A O 1
ATOM 729 N N . ASN A 1 97 ? -0.117 4.760 10.287 1.00 57.62 97 ASN A N 1
ATOM 730 C CA . ASN A 1 97 ? -1.137 3.707 10.372 1.00 57.62 97 ASN A CA 1
ATOM 731 C C . ASN A 1 97 ? -1.760 3.546 11.777 1.00 57.62 97 ASN A C 1
ATOM 733 O O . ASN A 1 97 ? -2.192 2.454 12.151 1.00 57.62 97 ASN A O 1
ATOM 737 N N . ALA A 1 98 ? -1.770 4.607 12.589 1.00 64.50 98 ALA A N 1
ATOM 738 C CA . ALA A 1 98 ? -2.374 4.556 13.919 1.00 64.50 98 ALA A CA 1
ATOM 739 C C . ALA A 1 98 ? -3.904 4.732 13.847 1.00 64.50 98 ALA A C 1
ATOM 741 O O . ALA A 1 98 ? -4.414 5.569 13.102 1.00 64.50 98 ALA A O 1
ATOM 742 N N . TRP A 1 99 ? -4.644 3.955 14.639 1.00 69.88 99 TRP A N 1
ATOM 743 C CA . TRP A 1 99 ? -6.086 4.131 14.818 1.00 69.88 99 TRP A CA 1
ATOM 744 C C . TRP A 1 99 ? -6.340 4.970 16.068 1.00 69.88 99 TRP A C 1
ATOM 746 O O . TRP A 1 99 ? -5.882 4.616 17.155 1.00 69.88 99 TRP A O 1
ATOM 756 N N . ILE A 1 100 ? -7.069 6.078 15.930 1.00 74.06 100 ILE A N 1
ATOM 757 C CA . ILE A 1 100 ? -7.408 6.940 17.066 1.00 74.06 100 ILE A CA 1
ATOM 758 C C . ILE A 1 100 ? -8.781 6.525 17.597 1.00 74.06 100 ILE A C 1
ATOM 760 O O . ILE A 1 100 ? -9.765 6.476 16.854 1.00 74.06 100 ILE A O 1
ATOM 764 N N . VAL A 1 101 ? -8.839 6.247 18.900 1.00 76.00 101 VAL A N 1
ATOM 765 C CA . VAL A 1 101 ? -10.067 5.922 19.633 1.00 76.00 101 VAL A CA 1
ATOM 766 C C . VAL A 1 101 ? -10.480 7.132 20.460 1.00 76.00 101 VAL A C 1
ATOM 768 O O . VAL A 1 101 ? -9.733 7.568 21.334 1.00 76.00 101 VAL A O 1
ATOM 771 N N . SER A 1 102 ? -11.680 7.651 20.211 1.00 76.06 102 SER A N 1
ATOM 772 C CA . SER A 1 102 ? -12.263 8.756 20.978 1.00 76.06 102 SER A CA 1
ATOM 773 C C . SER A 1 102 ? -13.692 8.410 21.390 1.00 76.06 102 SER A C 1
ATOM 775 O O . SER A 1 102 ? -14.410 7.813 20.586 1.00 76.06 102 SER A O 1
ATOM 777 N N . PRO A 1 103 ? -14.153 8.796 22.593 1.00 72.25 103 PRO A N 1
ATOM 778 C CA . PRO A 1 103 ? -15.577 8.761 22.900 1.00 72.25 103 PRO A CA 1
ATOM 779 C C . PRO A 1 103 ? -16.341 9.666 21.926 1.00 72.25 103 PRO A C 1
ATOM 781 O O . PRO A 1 103 ? -15.839 10.719 21.514 1.00 72.25 103 PRO A O 1
ATOM 784 N N . LEU A 1 104 ? -17.544 9.241 21.540 1.00 69.06 104 LEU A N 1
ATOM 785 C CA . LEU A 1 104 ? -18.485 10.092 20.825 1.00 69.06 104 LEU A CA 1
ATOM 786 C C . LEU A 1 104 ? -19.010 11.116 21.831 1.00 69.06 104 LEU A C 1
ATOM 788 O O . LEU A 1 104 ? -19.688 10.738 22.783 1.00 69.06 104 LEU A O 1
ATOM 792 N N . GLY A 1 105 ? -18.699 12.396 21.631 1.00 66.06 105 GLY A N 1
ATOM 793 C CA . GLY A 1 105 ? -19.310 13.460 22.422 1.00 66.06 105 GLY A CA 1
ATOM 794 C C . GLY A 1 105 ? -20.819 13.458 22.187 1.00 66.06 105 GLY A C 1
ATOM 795 O O . GLY A 1 105 ? -21.272 13.837 21.109 1.00 66.06 105 GLY A O 1
ATOM 796 N N . SER A 1 106 ? -21.588 12.984 23.166 1.00 63.16 106 SER A N 1
ATOM 797 C CA . SER A 1 106 ? -23.049 13.005 23.124 1.00 63.16 106 SER A CA 1
ATOM 798 C C . SER A 1 106 ? -23.556 14.294 23.762 1.00 63.16 106 SER A C 1
ATOM 800 O O . SER A 1 106 ? -23.056 14.704 24.808 1.00 63.16 106 SER A O 1
ATOM 802 N N . ALA A 1 107 ? -24.582 14.920 23.180 1.00 64.19 107 ALA A N 1
ATOM 803 C CA . ALA A 1 107 ? -25.216 16.112 23.756 1.00 64.19 107 ALA A CA 1
ATOM 804 C C . ALA A 1 107 ? -25.703 15.877 25.203 1.00 64.19 107 ALA A C 1
ATOM 806 O O . ALA A 1 107 ? -25.696 16.799 26.014 1.00 64.19 107 ALA A O 1
ATOM 807 N N . ALA A 1 108 ? -26.037 14.627 25.541 1.00 64.94 108 ALA A N 1
ATOM 808 C CA . ALA A 1 108 ? -26.413 14.220 26.890 1.00 64.94 108 ALA A CA 1
ATOM 80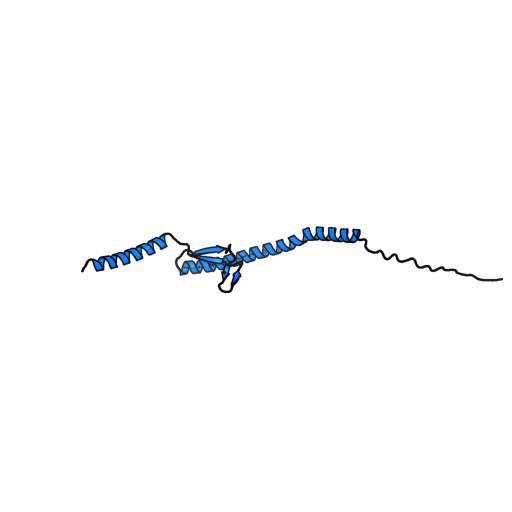9 C C . ALA A 1 108 ? -25.280 14.391 27.926 1.00 64.94 108 ALA A C 1
ATOM 811 O O . ALA A 1 108 ? -25.563 14.755 29.065 1.00 64.94 108 ALA A O 1
ATOM 812 N N . ASP A 1 109 ? -24.011 14.190 27.544 1.00 65.38 109 ASP A N 1
ATOM 813 C CA . ASP A 1 109 ? -22.865 14.380 28.452 1.00 65.38 109 ASP A CA 1
ATOM 814 C C . ASP A 1 109 ? -22.660 15.868 28.790 1.00 65.38 109 ASP A C 1
ATOM 816 O O . ASP A 1 109 ? -22.296 16.215 29.914 1.00 65.38 109 ASP A O 1
ATOM 820 N N . GLY A 1 110 ? -22.945 16.762 27.833 1.00 66.88 110 GLY A N 1
ATOM 821 C CA . GLY A 1 110 ? -22.890 18.211 28.040 1.00 66.88 110 GLY A CA 1
ATOM 822 C C . GLY A 1 110 ? -23.957 18.703 29.019 1.00 66.88 110 GLY A C 1
ATOM 823 O O . GLY A 1 110 ? -23.660 19.510 29.898 1.00 66.88 110 GLY A O 1
ATOM 824 N N . THR A 1 111 ? -25.179 18.174 28.923 1.00 70.12 111 THR A N 1
ATOM 825 C CA . THR A 1 111 ? -26.271 18.518 29.846 1.00 70.12 111 THR A CA 1
ATOM 826 C C . THR A 1 111 ? -25.986 18.047 31.273 1.00 70.12 111 THR A C 1
ATOM 828 O O . THR A 1 111 ? -26.153 18.831 32.200 1.00 70.12 111 THR A O 1
ATOM 831 N N . GLN A 1 112 ? -25.456 16.832 31.473 1.00 63.53 112 GLN A N 1
ATOM 832 C CA . GLN A 1 112 ? -25.121 16.347 32.822 1.00 63.53 112 GLN A CA 1
ATOM 833 C C . GLN A 1 112 ? -24.017 17.166 33.509 1.00 63.53 112 GLN A C 1
ATOM 835 O O . GLN A 1 112 ? -24.063 17.365 34.725 1.00 63.53 112 GLN A O 1
ATOM 840 N N . ALA A 1 113 ? -23.038 17.668 32.751 1.00 70.00 113 ALA A N 1
ATOM 841 C CA . ALA A 1 113 ? -22.007 18.557 33.285 1.00 70.00 113 ALA A CA 1
ATOM 842 C C . ALA A 1 113 ? -22.579 19.928 33.702 1.00 70.00 113 ALA A C 1
ATOM 844 O O . ALA A 1 113 ? -22.181 20.481 34.729 1.00 70.00 113 ALA A O 1
ATOM 845 N N . ILE A 1 114 ? -23.540 20.455 32.934 1.00 75.31 114 ILE A N 1
ATOM 846 C CA . ILE A 1 114 ? -24.233 21.718 33.232 1.00 75.31 114 ILE A CA 1
ATOM 847 C C . ILE A 1 114 ? -25.142 21.563 34.455 1.00 75.31 114 ILE A C 1
ATOM 849 O O . ILE A 1 114 ? -25.099 22.410 35.345 1.00 75.31 114 ILE A O 1
ATOM 853 N N . ASP A 1 115 ? -25.888 20.462 34.556 1.00 75.25 115 ASP A N 1
ATOM 854 C CA . ASP A 1 115 ? -26.769 20.192 35.697 1.00 75.25 115 ASP A CA 1
ATOM 855 C C . ASP A 1 115 ? -25.977 20.034 37.008 1.00 75.25 115 ASP A C 1
ATOM 857 O O . ASP A 1 115 ? -26.368 20.577 38.047 1.00 75.25 115 ASP A O 1
ATOM 861 N N . GLN A 1 116 ? -24.820 19.358 36.981 1.00 76.19 116 GLN A N 1
ATOM 862 C CA . GLN A 1 116 ? -23.943 19.234 38.156 1.00 76.19 116 GLN A CA 1
ATOM 863 C C . GLN A 1 116 ? -23.288 20.561 38.556 1.00 76.19 116 GLN A C 1
ATOM 865 O O . GLN A 1 116 ? -23.093 20.815 39.748 1.00 76.19 116 GLN A O 1
ATOM 870 N N . SER A 1 117 ? -22.949 21.414 37.587 1.00 79.25 117 SER A N 1
ATOM 871 C CA . SER A 1 117 ? -22.386 22.743 37.845 1.00 79.25 117 SER A CA 1
ATOM 872 C C . SER A 1 117 ? -23.441 23.711 38.393 1.00 79.25 117 SER A C 1
ATOM 874 O O . SER A 1 117 ? -23.200 24.384 39.398 1.00 79.25 117 SER A O 1
ATOM 876 N N . GLY A 1 118 ? -24.639 23.720 37.804 1.00 77.44 118 GLY A N 1
ATOM 877 C CA . GLY A 1 118 ? -25.774 24.518 38.265 1.00 77.44 118 GLY A CA 1
ATOM 878 C C . GLY A 1 118 ? -26.239 24.120 39.668 1.00 77.44 118 GLY A C 1
ATOM 879 O O . GLY A 1 118 ? -26.472 24.991 40.504 1.00 77.44 118 GLY A O 1
ATOM 880 N N . SER A 1 119 ? -26.277 22.817 39.972 1.00 78.62 119 SER A N 1
ATOM 881 C CA . SER A 1 119 ? -26.633 22.312 41.310 1.00 78.62 119 SER A CA 1
ATOM 882 C C . SER A 1 119 ? -25.632 22.750 42.384 1.00 78.62 119 SER A C 1
ATOM 884 O O . SER A 1 119 ? -26.030 23.160 43.470 1.00 78.62 119 SER A O 1
ATOM 886 N N . GLN A 1 120 ? -24.329 22.725 42.085 1.00 78.44 120 GLN A N 1
ATOM 887 C CA . GLN A 1 120 ? -23.292 23.216 43.003 1.00 78.44 120 GLN A CA 1
ATOM 888 C C . GLN A 1 120 ? -23.355 24.738 43.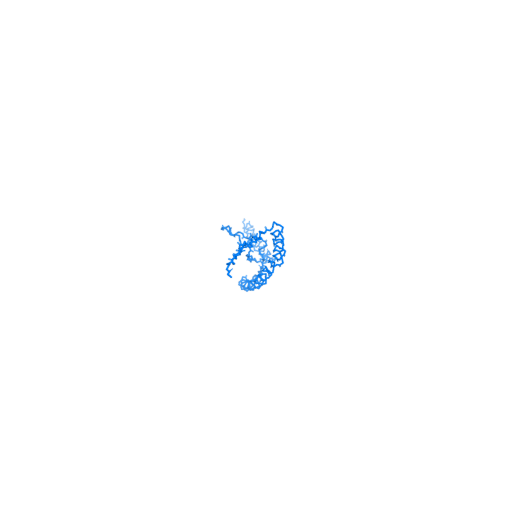190 1.00 78.44 120 GLN A C 1
ATOM 890 O O . GLN A 1 120 ? -23.199 25.229 44.308 1.00 78.44 120 GLN A O 1
ATOM 895 N N . SER A 1 121 ? -23.636 25.486 42.119 1.00 78.94 121 SER A N 1
ATOM 896 C CA . SER A 1 121 ? -23.811 26.941 42.176 1.00 78.94 121 SER A CA 1
ATOM 897 C C . SER A 1 121 ? -25.026 27.345 43.024 1.00 78.94 121 SER A C 1
ATOM 899 O O . SER A 1 121 ? -24.932 28.275 43.825 1.00 78.94 121 SER A O 1
ATOM 901 N N . ALA A 1 122 ? -26.131 26.597 42.939 1.00 74.38 122 ALA A N 1
ATOM 902 C CA . ALA A 1 122 ? -27.321 26.819 43.759 1.00 74.38 122 ALA A CA 1
ATOM 903 C C . ALA A 1 122 ? -27.066 26.585 45.262 1.00 74.38 122 ALA A C 1
ATOM 905 O O . ALA 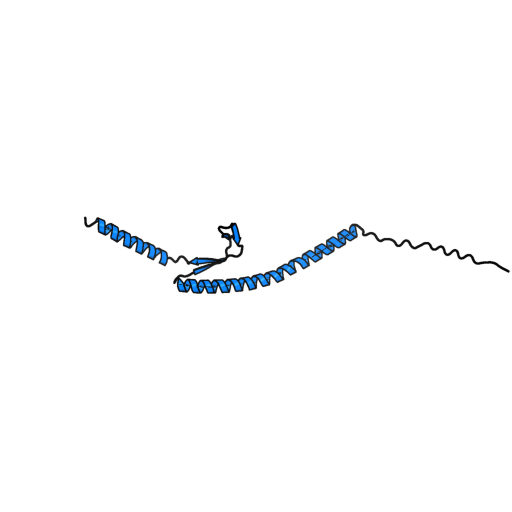A 1 122 ? -27.569 27.339 46.093 1.00 74.38 122 ALA A O 1
ATOM 906 N N . LEU A 1 123 ? -26.240 25.595 45.624 1.00 76.81 123 LEU A N 1
ATOM 907 C CA . LEU A 1 123 ? -25.858 25.332 47.020 1.00 76.81 123 LEU A CA 1
ATOM 908 C C . LEU A 1 123 ? -24.976 26.446 47.603 1.00 76.81 123 LEU A C 1
ATOM 910 O O . LEU A 1 123 ? -25.160 26.849 48.750 1.00 76.81 123 LEU A O 1
ATOM 914 N N . LEU A 1 124 ? -24.048 26.973 46.802 1.00 75.69 124 LEU A N 1
ATOM 915 C CA . LEU A 1 124 ? -23.166 28.076 47.194 1.00 75.69 124 LEU A CA 1
ATOM 916 C C . LEU A 1 124 ? -23.932 29.401 47.327 1.00 75.69 124 LEU A C 1
ATOM 918 O O . LEU A 1 124 ? -23.714 30.141 48.282 1.00 75.69 124 LEU A O 1
ATOM 922 N N . SER A 1 125 ? -24.867 29.673 46.410 1.00 79.69 125 SER A N 1
ATOM 923 C CA . SER A 1 125 ? -25.719 30.868 46.460 1.00 79.69 125 SER A CA 1
ATOM 924 C C . SER A 1 125 ? -26.744 30.817 47.597 1.00 79.69 125 SER A C 1
ATOM 926 O O . SER A 1 125 ? -27.052 31.854 48.184 1.00 79.69 125 SER A O 1
ATOM 928 N N . GLY A 1 126 ? -27.274 29.634 47.921 1.00 73.31 126 GLY A N 1
ATOM 929 C CA . GLY A 1 126 ? -28.199 29.453 49.042 1.00 73.31 126 GLY A CA 1
ATOM 930 C C . GLY A 1 126 ? -27.520 29.641 50.402 1.00 73.31 126 GLY A C 1
ATOM 931 O O . GLY A 1 126 ? -28.111 30.226 51.307 1.00 73.31 126 GLY A O 1
ATOM 932 N N . ALA A 1 127 ? -26.255 29.225 50.536 1.00 71.19 127 ALA A N 1
ATOM 933 C CA . ALA A 1 127 ? -25.475 29.406 51.761 1.00 71.19 127 ALA A CA 1
ATOM 934 C C . ALA A 1 127 ? -25.189 30.885 52.086 1.00 71.19 127 ALA A C 1
ATOM 936 O O . ALA A 1 127 ? -25.166 31.259 53.256 1.00 71.19 127 ALA A O 1
ATOM 937 N N . SER A 1 128 ? -25.020 31.744 51.074 1.00 70.62 128 SER A N 1
ATOM 938 C CA . SER A 1 128 ? -24.805 33.187 51.271 1.00 70.62 128 SER A CA 1
ATOM 939 C C . SER A 1 128 ? -26.078 33.982 51.578 1.00 70.62 128 SER A C 1
ATOM 941 O O . SER A 1 128 ? -25.986 35.161 51.897 1.00 70.62 128 SER A O 1
ATOM 943 N N . GLN A 1 129 ? -27.259 33.370 51.460 1.00 66.81 129 GLN A N 1
ATOM 944 C CA . GLN A 1 129 ? -28.553 34.035 51.657 1.00 66.81 129 GLN A CA 1
ATOM 945 C C . GLN A 1 129 ? -29.134 33.835 53.068 1.00 66.81 129 GLN A C 1
ATOM 947 O O . GLN A 1 129 ? -30.181 34.395 53.381 1.00 66.81 129 GLN A O 1
ATOM 952 N N . ALA A 1 130 ? -28.469 33.027 53.900 1.00 58.25 130 ALA A N 1
ATOM 953 C CA . ALA A 1 130 ? -28.901 32.658 55.250 1.00 58.25 130 ALA A CA 1
ATOM 954 C C . ALA A 1 130 ? -28.080 33.322 56.381 1.00 58.25 130 ALA A C 1
ATOM 956 O O . ALA A 1 130 ? -28.217 32.919 57.537 1.00 58.25 130 ALA A O 1
ATOM 957 N N . LEU A 1 131 ? -27.239 34.314 56.059 1.00 47.56 131 LEU A N 1
ATOM 958 C CA . LEU A 1 131 ? -26.543 35.196 57.010 1.00 47.56 131 LEU A CA 1
ATOM 959 C C . LEU A 1 131 ? -27.096 36.621 56.901 1.00 47.56 131 LEU A C 1
ATOM 961 O O . LEU A 1 131 ? -27.176 37.286 57.955 1.00 47.56 131 LEU A O 1
#

Secondary structure (DSSP, 8-state):
-------------------PPPHHHHHHHHHHHHHHHHHHHHHHHHHHHHHHHHHHHHHHHHHHHHHHHHHHHHTS-EEEEE--S-EE-TT--EETTPEEEEE---HHHHHHHHHHHHHHHHHHHHHTT--

Radius of gyration: 41.15 Å; chains: 1; bounding box: 90×73×120 Å

Foldseek 3Di:
DDDDDDPPPPPDDDPPPPPDDDPVNVVVVVVVVVVVCVVPVVVVVVVVVVVCVVVLVVVVVVVVVVQVVVCVVVVFAKDKDFCPDQDQPPVRDRDNTDIDIDTDDDPVVVVVVVVVVVVVVVVVVVVVVPD

Sequence (131 aa):
MTHSSRADSHLRTRFASRTAFTLLELLLAMAVFAAIAAVIIPTAGALLSDRRLVRGTDQLAAEMTRLRVRAMRDGRVMVLRPTEANFVDASGASQSNAWIVSPLGSAADGTQAIDQSGSQSALLSGASQAL

pLDDT: mean 73.25, std 13.41, range [43.38, 97.31]